Protein AF-A0A351J0H9-F1 (afdb_monomer)

Secondary structure (DSSP, 8-state):
-HHHHHHHHHHHHHHHHHHHHHHTS-HHHHHHHHHHTTGGGPPP--HHHHHHHHTS-HHHHHHHHHHHHHHHHHHHHT-

Nearest PDB structures (foldseek):
  5e18-assembly1_F  TM=7.718E-01  e=2.555E-03  Thermus thermophilus HB8
  6onu-assembly4_H  TM=7.580E-01  e=2.707E-03  Mycobacterium tuberculosis H37Rv
  6lts-assembly1_F  TM=7.783E-01  e=5.719E-03  Thermus thermophilus HB8
  7l7b-assembly1_F  TM=7.343E-01  e=5.719E-03  Clostridia bacterium
  4mey-assembly1_F  TM=8.688E-01  e=1.611E-02  Escherichia coli K-12

Foldseek 3Di:
DVVVVVVVVVVVVLVVQLVVLLVPDDPVLNVLCCQCPVPPPRDHDDLCRSCVVVVHDSVVSVVSPVVSVVSSVVSSVVD

Sequence (79 aa):
EPDEVNRHLEIEEERVSIRKAVSGLNERDRLIITLRFGLHGKDEMTQKEVADTLGISQSYISRLEKRIIDKLKKEISSS

Mean predicted aligned error: 4.41 Å

Structure (mmCIF, N/CA/C/O backbone):
data_AF-A0A351J0H9-F1
#
_entry.id   AF-A0A351J0H9-F1
#
loop_
_atom_site.group_PDB
_atom_site.id
_atom_site.type_symbol
_atom_site.label_atom_id
_atom_site.label_alt_id
_atom_site.label_comp_id
_atom_site.label_asym_id
_atom_site.label_entity_id
_atom_site.label_seq_id
_atom_site.pdbx_PDB_ins_code
_atom_site.Cartn_x
_atom_site.Cartn_y
_atom_site.Cartn_z
_atom_site.occupancy
_atom_site.B_iso_or_equiv
_atom_site.auth_seq_id
_atom_site.auth_comp_id
_atom_site.auth_asym_id
_atom_site.auth_atom_id
_atom_site.pdbx_PDB_model_num
ATOM 1 N N . GLU A 1 1 ? -4.089 -17.805 31.203 1.00 56.78 1 GLU A N 1
ATOM 2 C CA . GLU A 1 1 ? -4.240 -16.510 31.905 1.00 56.78 1 GLU A CA 1
ATOM 3 C C . GLU A 1 1 ? -5.201 -15.621 31.119 1.00 56.78 1 GLU A C 1
ATOM 5 O O . GLU A 1 1 ? -5.256 -15.780 29.904 1.00 56.78 1 GLU A O 1
ATOM 10 N N . PRO A 1 2 ? -5.948 -14.707 31.764 1.00 60.72 2 PRO A N 1
ATOM 11 C CA . PRO A 1 2 ? -6.862 -13.760 31.097 1.00 60.72 2 PRO A CA 1
ATOM 12 C C . PRO A 1 2 ? -6.188 -12.927 29.991 1.00 60.72 2 PRO A C 1
ATOM 14 O O . PRO A 1 2 ? -6.829 -12.466 29.053 1.00 60.72 2 PRO A O 1
ATOM 17 N N . ASP A 1 3 ? -4.873 -12.790 30.109 1.00 69.44 3 ASP A N 1
ATOM 18 C CA . ASP A 1 3 ? -3.988 -11.999 29.269 1.00 69.44 3 ASP A CA 1
ATOM 19 C C . ASP A 1 3 ? -3.865 -12.520 27.827 1.00 69.44 3 ASP A C 1
ATOM 21 O O . ASP A 1 3 ? -3.723 -11.749 26.886 1.00 69.44 3 ASP A O 1
ATOM 25 N N . GLU A 1 4 ? -3.958 -13.836 27.622 1.00 78.31 4 GLU A N 1
ATOM 26 C CA . GLU A 1 4 ? -3.864 -14.434 26.284 1.00 78.31 4 GLU A CA 1
ATOM 27 C C . GLU A 1 4 ? -5.149 -14.221 25.480 1.00 78.31 4 GLU A C 1
ATOM 29 O O . GLU A 1 4 ? -5.098 -13.850 24.310 1.00 78.31 4 GLU A O 1
ATOM 34 N N . VAL A 1 5 ? -6.305 -14.362 26.135 1.00 79.12 5 VAL A N 1
ATOM 35 C CA . VAL A 1 5 ? -7.617 -14.091 25.531 1.00 79.12 5 VAL A CA 1
ATOM 36 C C . VAL A 1 5 ? -7.736 -12.617 25.149 1.00 79.12 5 VAL A C 1
ATOM 38 O O . VAL A 1 5 ? -8.210 -12.316 24.058 1.00 79.12 5 VAL A O 1
ATOM 41 N N . ASN A 1 6 ? -7.260 -11.709 26.005 1.00 82.25 6 ASN A N 1
ATOM 42 C CA . ASN A 1 6 ? -7.285 -10.280 25.711 1.00 82.25 6 ASN A CA 1
ATOM 43 C C . ASN A 1 6 ? -6.409 -9.930 24.496 1.00 82.25 6 ASN A C 1
ATOM 45 O O . ASN A 1 6 ? -6.884 -9.311 23.550 1.00 82.25 6 ASN A O 1
ATOM 49 N N . ARG A 1 7 ? -5.175 -10.452 24.442 1.00 83.50 7 ARG A N 1
ATOM 50 C CA . ARG A 1 7 ? -4.292 -10.277 23.275 1.00 83.50 7 ARG A CA 1
ATOM 51 C C . ARG A 1 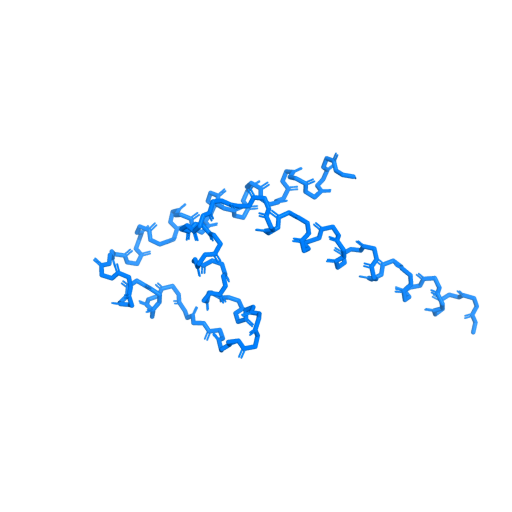7 ? -4.910 -10.801 21.979 1.00 83.50 7 ARG A C 1
ATOM 53 O O . ARG A 1 7 ? -4.755 -10.184 20.929 1.00 83.50 7 ARG A O 1
ATOM 60 N N . HIS A 1 8 ? -5.608 -11.936 22.026 1.00 84.75 8 HIS A N 1
ATOM 61 C CA . HIS A 1 8 ? -6.304 -12.459 20.850 1.00 84.75 8 HIS A CA 1
ATOM 62 C C . HIS A 1 8 ? -7.425 -11.532 20.372 1.00 84.75 8 HIS A C 1
ATOM 64 O O . HIS A 1 8 ? -7.561 -11.335 19.166 1.00 84.75 8 HIS A O 1
ATOM 70 N N . LEU A 1 9 ? -8.200 -10.958 21.295 1.00 85.31 9 LEU A N 1
ATOM 71 C CA . LEU A 1 9 ? -9.258 -10.005 20.961 1.00 85.31 9 LEU A CA 1
ATOM 72 C C . LEU A 1 9 ? -8.680 -8.725 20.341 1.00 85.31 9 LEU A C 1
ATOM 74 O O . LEU A 1 9 ? -9.138 -8.322 19.275 1.00 85.31 9 LEU A O 1
ATOM 78 N N . GLU A 1 10 ? -7.621 -8.163 20.928 1.00 87.06 10 GLU A N 1
ATOM 79 C CA . GLU A 1 10 ? -6.930 -6.974 20.404 1.00 87.06 10 GLU A CA 1
ATOM 80 C C . GLU A 1 10 ? -6.403 -7.191 18.972 1.00 87.06 10 GLU A C 1
ATOM 82 O O . GLU A 1 10 ? -6.600 -6.352 18.092 1.00 87.06 10 GLU A O 1
ATOM 87 N N . ILE A 1 11 ? -5.790 -8.351 18.699 1.00 88.81 11 ILE A N 1
ATOM 88 C CA . ILE A 1 11 ? -5.284 -8.693 17.358 1.00 88.81 11 ILE A CA 1
ATOM 89 C C . ILE A 1 11 ? -6.425 -8.787 16.337 1.00 88.81 11 ILE A C 1
ATOM 91 O O . ILE A 1 11 ? -6.273 -8.355 15.189 1.00 88.81 11 ILE A O 1
ATOM 95 N N . GLU A 1 12 ? -7.559 -9.379 16.709 1.00 89.38 12 GLU A N 1
ATOM 96 C CA . GLU A 1 12 ? -8.701 -9.501 15.802 1.00 89.38 12 GLU A CA 1
ATOM 97 C C . GLU A 1 12 ? -9.358 -8.142 15.528 1.00 89.38 12 GLU A C 1
ATOM 99 O O . GLU A 1 12 ? -9.699 -7.855 14.376 1.00 89.38 12 GLU A O 1
ATOM 104 N N . GLU A 1 13 ? -9.457 -7.266 16.529 1.00 89.06 13 GLU A N 1
ATOM 105 C CA . GLU A 1 13 ? -9.923 -5.886 16.348 1.00 89.06 13 GLU A CA 1
ATOM 106 C C . GLU A 1 13 ? -9.005 -5.095 15.405 1.00 89.06 13 GLU A C 1
ATOM 108 O O . GLU A 1 13 ? -9.479 -4.468 14.450 1.00 89.06 13 GLU A O 1
ATOM 113 N N . GLU A 1 14 ? -7.686 -5.195 15.586 1.00 88.06 14 GLU A N 1
ATOM 114 C CA . GLU A 1 14 ? -6.710 -4.547 14.706 1.00 88.06 14 GLU A CA 1
ATOM 115 C C . GLU A 1 14 ? -6.824 -5.066 13.261 1.00 88.06 14 GLU A C 1
ATOM 117 O O . GLU A 1 14 ? -6.854 -4.287 12.298 1.00 88.06 14 GLU A O 1
ATOM 122 N N . ARG A 1 15 ? -6.994 -6.383 13.084 1.00 88.62 15 ARG A N 1
ATOM 123 C CA . ARG A 1 15 ? -7.222 -7.004 11.767 1.00 88.62 15 ARG A CA 1
ATOM 124 C C . ARG A 1 15 ? -8.493 -6.496 11.097 1.00 88.62 15 ARG A C 1
ATOM 126 O O . ARG A 1 15 ? -8.479 -6.255 9.885 1.00 88.62 15 ARG A O 1
ATOM 133 N N . VAL A 1 16 ? -9.586 -6.347 11.843 1.00 90.94 16 VAL A N 1
ATOM 134 C CA . VAL A 1 16 ? -10.854 -5.816 11.320 1.00 90.94 16 VAL A CA 1
ATOM 135 C C . VAL A 1 16 ? -10.672 -4.372 10.850 1.00 90.94 16 VAL A C 1
ATOM 137 O O . VAL A 1 16 ? -11.056 -4.051 9.719 1.00 90.94 16 VAL A O 1
ATOM 140 N N . SER A 1 17 ? -10.020 -3.531 11.653 1.00 91.25 17 SER A N 1
ATOM 141 C CA . SER A 1 17 ? -9.734 -2.132 11.313 1.00 91.25 17 SER A CA 1
ATOM 142 C C . SER A 1 17 ? -8.871 -2.003 10.055 1.00 91.25 17 SER A C 1
ATOM 144 O O . SER A 1 17 ? -9.218 -1.251 9.138 1.00 91.25 17 SER A O 1
ATOM 146 N N . ILE A 1 18 ? -7.811 -2.809 9.930 1.00 90.56 18 ILE A N 1
ATOM 147 C CA . ILE A 1 18 ? -6.961 -2.844 8.728 1.00 90.56 18 ILE A CA 1
ATOM 148 C C . ILE A 1 18 ? -7.769 -3.265 7.494 1.00 90.56 18 ILE A C 1
ATOM 150 O O . ILE A 1 18 ? -7.706 -2.601 6.455 1.00 90.56 18 ILE A O 1
ATOM 154 N N . ARG A 1 19 ? -8.560 -4.345 7.584 1.00 90.88 19 ARG A N 1
ATOM 155 C CA . ARG A 1 19 ? -9.385 -4.824 6.457 1.00 90.88 19 ARG A CA 1
ATOM 156 C C . ARG A 1 19 ? -10.380 -3.761 6.001 1.00 90.88 19 ARG A C 1
ATOM 158 O O . ARG A 1 19 ? -10.527 -3.539 4.796 1.00 90.88 19 ARG A O 1
ATOM 165 N N . LYS A 1 20 ? -11.022 -3.073 6.947 1.00 92.19 20 LYS A N 1
ATOM 166 C CA . LYS A 1 20 ? -11.946 -1.971 6.664 1.00 92.19 20 LYS A CA 1
ATOM 167 C C . LYS A 1 20 ? -11.230 -0.822 5.952 1.00 92.19 20 LYS A C 1
ATOM 169 O O . LYS A 1 20 ? -11.689 -0.403 4.889 1.00 92.19 20 LYS A O 1
ATOM 174 N N . ALA A 1 21 ? -10.076 -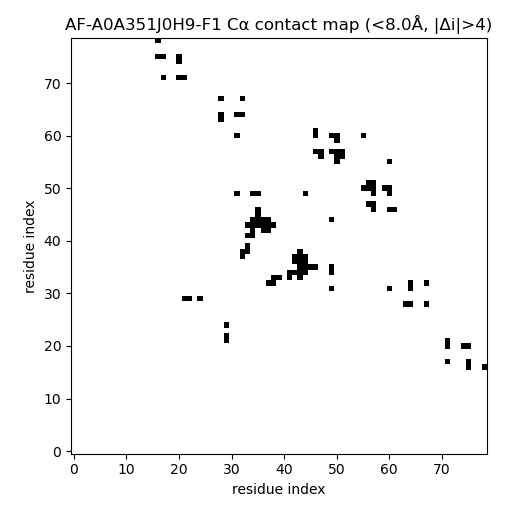0.383 6.453 1.00 94.12 21 ALA A N 1
ATOM 175 C CA . ALA A 1 21 ? -9.289 0.683 5.832 1.00 94.12 21 ALA A CA 1
ATOM 176 C C . ALA A 1 21 ? -8.864 0.334 4.390 1.00 94.12 21 ALA A C 1
ATOM 178 O O . ALA A 1 21 ? -9.020 1.148 3.477 1.00 94.12 21 ALA A O 1
ATOM 179 N N . VAL A 1 22 ? -8.404 -0.900 4.149 1.00 93.88 22 VAL A N 1
ATOM 180 C CA . VAL A 1 22 ? -8.032 -1.384 2.804 1.00 93.88 22 VAL A CA 1
ATOM 181 C C . VAL A 1 22 ? -9.247 -1.459 1.868 1.00 93.88 22 VAL A C 1
ATOM 183 O O . VAL A 1 22 ? -9.143 -1.123 0.683 1.00 93.88 22 VAL A O 1
ATOM 186 N N . SER A 1 23 ? -10.421 -1.843 2.377 1.00 91.81 23 SER A N 1
ATOM 187 C CA . SER A 1 23 ? -11.659 -1.867 1.583 1.00 91.81 23 SER A CA 1
ATOM 188 C C . SER A 1 23 ? -12.092 -0.469 1.112 1.00 91.81 23 SER A C 1
ATOM 190 O O . SER A 1 23 ? -12.600 -0.333 -0.000 1.00 91.81 23 SER A O 1
ATOM 192 N N . GLY A 1 24 ? -11.789 0.581 1.887 1.00 94.25 24 GLY A N 1
ATOM 193 C CA . GLY A 1 24 ? -12.061 1.986 1.549 1.00 94.25 24 GLY A CA 1
ATOM 194 C C . GLY A 1 24 ? -11.083 2.621 0.548 1.00 94.25 24 GLY A C 1
ATOM 195 O O . GLY A 1 24 ? -11.221 3.794 0.180 1.00 94.25 24 GLY A O 1
ATOM 196 N N . LEU A 1 25 ? -10.065 1.886 0.092 1.00 96.69 25 LEU A N 1
ATOM 197 C CA . LEU A 1 25 ? -9.204 2.344 -0.996 1.00 96.69 25 LEU A CA 1
ATOM 198 C C . LEU A 1 25 ? -9.966 2.353 -2.331 1.00 96.69 25 LEU A C 1
ATOM 200 O O . LEU A 1 25 ? -10.910 1.593 -2.548 1.00 96.69 25 LEU A O 1
ATOM 204 N N . ASN A 1 26 ? -9.533 3.204 -3.261 1.00 97.31 26 ASN A N 1
ATOM 205 C CA . ASN A 1 26 ? -9.958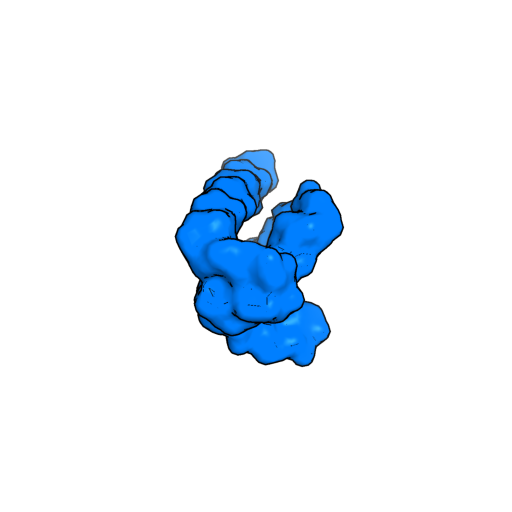 3.050 -4.652 1.00 97.31 26 ASN A CA 1
ATOM 206 C C . ASN A 1 26 ? -9.324 1.777 -5.248 1.00 97.31 26 ASN A C 1
ATOM 208 O O . ASN A 1 26 ? -8.404 1.193 -4.672 1.00 97.31 26 ASN A O 1
ATOM 212 N N . GLU A 1 27 ? -9.816 1.345 -6.405 1.00 96.94 27 GLU A N 1
ATOM 213 C CA . GLU A 1 27 ? -9.377 0.107 -7.053 1.00 96.94 27 GLU A CA 1
ATOM 214 C C . GLU A 1 27 ? -7.865 0.061 -7.308 1.00 96.94 27 GLU A C 1
ATOM 216 O O . GLU A 1 27 ? -7.215 -0.932 -6.982 1.00 96.94 27 GLU A O 1
ATOM 221 N N . ARG A 1 28 ? -7.287 1.158 -7.810 1.00 96.88 28 ARG A N 1
ATOM 222 C CA . ARG A 1 28 ? -5.854 1.240 -8.119 1.00 96.88 28 ARG A CA 1
ATOM 223 C C . ARG A 1 28 ? -4.991 1.147 -6.861 1.00 96.88 28 ARG A C 1
ATOM 225 O O . ARG A 1 28 ? -4.025 0.390 -6.835 1.00 96.88 28 ARG A O 1
ATOM 232 N N . ASP A 1 29 ? -5.338 1.903 -5.825 1.00 97.81 29 ASP A N 1
ATOM 233 C CA . ASP A 1 29 ? -4.605 1.934 -4.559 1.00 97.81 29 ASP A CA 1
ATOM 234 C C . ASP A 1 29 ? -4.690 0.569 -3.853 1.00 97.81 29 ASP A C 1
ATOM 236 O O . ASP A 1 29 ? -3.683 0.060 -3.360 1.00 97.81 29 ASP A O 1
ATOM 240 N N . ARG A 1 30 ? -5.867 -0.072 -3.879 1.00 96.81 30 ARG A N 1
ATOM 241 C CA . ARG A 1 30 ? -6.055 -1.435 -3.363 1.00 96.81 30 ARG A CA 1
ATOM 242 C C . ARG A 1 30 ? -5.237 -2.456 -4.141 1.00 96.81 30 ARG A C 1
ATOM 244 O O . ARG A 1 30 ? -4.619 -3.310 -3.512 1.00 96.81 30 ARG A O 1
ATOM 251 N N . LEU A 1 31 ? -5.207 -2.375 -5.471 1.00 96.44 31 LEU A N 1
ATOM 252 C CA . LEU A 1 31 ? -4.395 -3.269 -6.298 1.00 96.44 31 LEU A CA 1
ATOM 253 C C . LEU A 1 31 ? -2.909 -3.161 -5.931 1.00 96.44 31 LEU A C 1
ATOM 255 O O . LEU A 1 31 ? -2.270 -4.184 -5.706 1.00 96.44 31 LEU A O 1
ATOM 259 N N . ILE A 1 32 ? -2.380 -1.939 -5.805 1.00 97.69 32 ILE A N 1
ATOM 260 C CA . ILE A 1 32 ? -0.971 -1.702 -5.451 1.00 97.69 32 ILE A CA 1
ATOM 261 C C . ILE A 1 32 ? -0.629 -2.330 -4.096 1.00 97.69 32 ILE A C 1
ATOM 263 O O . ILE A 1 32 ? 0.344 -3.071 -4.002 1.00 97.69 32 ILE A O 1
ATOM 267 N N . ILE A 1 33 ? -1.433 -2.080 -3.058 1.00 96.88 33 ILE A N 1
ATOM 268 C CA . ILE A 1 33 ? -1.199 -2.640 -1.715 1.00 96.88 33 ILE A CA 1
ATOM 269 C C . ILE A 1 33 ? -1.379 -4.161 -1.707 1.00 96.88 33 ILE A C 1
ATOM 271 O O . ILE A 1 33 ? -0.599 -4.863 -1.072 1.00 96.88 33 ILE A O 1
ATOM 275 N N . THR A 1 34 ? -2.351 -4.683 -2.458 1.00 95.50 34 THR A N 1
ATOM 276 C CA . THR A 1 34 ? -2.566 -6.132 -2.581 1.00 95.50 34 THR A CA 1
ATOM 277 C C . THR A 1 34 ? -1.330 -6.826 -3.141 1.00 95.50 34 THR A C 1
ATOM 279 O O . THR A 1 34 ? -0.911 -7.833 -2.584 1.00 95.50 34 THR A O 1
ATOM 282 N N . LEU A 1 35 ? -0.731 -6.282 -4.205 1.00 97.00 35 LEU A N 1
ATOM 283 C CA . LEU A 1 35 ? 0.494 -6.833 -4.789 1.00 97.00 35 LEU A CA 1
ATOM 284 C C . LEU A 1 35 ? 1.707 -6.624 -3.871 1.00 97.00 35 LEU A C 1
ATOM 286 O O . LEU A 1 35 ? 2.506 -7.534 -3.701 1.00 97.00 35 LEU A O 1
ATOM 290 N N . ARG A 1 36 ? 1.849 -5.450 -3.240 1.00 97.50 36 ARG A N 1
ATOM 291 C CA . ARG A 1 36 ? 3.010 -5.144 -2.382 1.00 97.50 36 ARG A CA 1
ATOM 292 C C . ARG A 1 36 ? 3.106 -6.015 -1.134 1.00 97.50 36 ARG A C 1
ATOM 294 O O . ARG A 1 36 ? 4.221 -6.278 -0.700 1.00 97.50 36 ARG A O 1
ATOM 301 N N . PHE A 1 37 ? 1.969 -6.411 -0.569 1.00 95.50 37 PHE A N 1
ATOM 302 C CA . PHE A 1 37 ? 1.895 -7.096 0.726 1.00 95.50 37 PHE A CA 1
ATOM 303 C C . PHE A 1 37 ? 1.223 -8.473 0.650 1.00 95.50 37 PHE A C 1
ATOM 305 O O . PHE A 1 37 ? 0.839 -9.016 1.681 1.00 95.50 37 PHE A O 1
ATOM 312 N N . GLY A 1 38 ? 1.019 -9.015 -0.554 1.00 93.50 38 GLY A N 1
ATOM 313 C CA . GLY A 1 38 ? 0.481 -10.366 -0.730 1.00 93.50 38 GLY A CA 1
ATOM 314 C C . GLY A 1 38 ? -0.932 -10.564 -0.167 1.00 93.50 38 GLY A C 1
ATOM 315 O O . GLY A 1 38 ? -1.274 -11.607 0.393 1.00 93.50 38 GLY A O 1
ATOM 316 N N . LEU A 1 39 ? -1.791 -9.544 -0.259 1.00 91.19 39 LEU A N 1
ATOM 317 C CA . LEU A 1 39 ? -3.148 -9.657 0.281 1.00 91.19 39 LEU A CA 1
ATOM 318 C C . LEU A 1 39 ? -4.002 -10.594 -0.585 1.00 91.19 39 LEU A C 1
ATOM 320 O O . LEU A 1 39 ? -3.773 -10.753 -1.783 1.00 91.19 39 LEU A O 1
ATOM 324 N N . HIS A 1 40 ? -5.036 -11.184 0.019 1.00 86.69 40 HIS A N 1
ATOM 325 C CA . HIS A 1 40 ? -5.972 -12.095 -0.657 1.00 86.69 40 HIS A CA 1
ATOM 326 C C . HIS A 1 40 ? -5.314 -13.353 -1.257 1.00 86.69 40 HIS A C 1
ATOM 328 O O . HIS A 1 40 ? -5.774 -13.861 -2.276 1.00 86.69 40 HIS A O 1
ATOM 334 N N . GLY A 1 41 ? -4.255 -13.860 -0.616 1.00 87.25 41 GLY A N 1
ATOM 335 C CA . GLY A 1 41 ? -3.571 -15.087 -1.036 1.00 87.25 41 GLY A CA 1
ATOM 336 C C . GLY A 1 41 ? -2.657 -14.905 -2.248 1.00 87.25 41 GLY A C 1
ATOM 337 O O . GLY A 1 41 ? -2.341 -15.887 -2.913 1.00 87.25 41 GLY A O 1
ATOM 338 N N . LYS A 1 42 ? -2.270 -13.663 -2.560 1.00 88.50 42 LYS A N 1
ATOM 339 C CA . LYS A 1 42 ? -1.222 -13.371 -3.543 1.00 88.50 42 LYS A CA 1
ATOM 340 C C . LYS A 1 42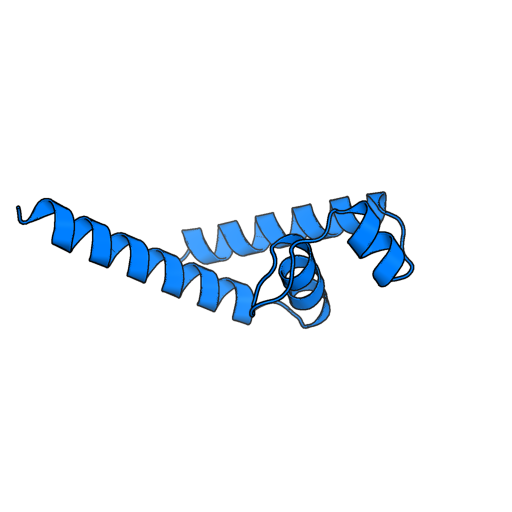 ? 0.146 -13.377 -2.872 1.00 88.50 42 LYS A C 1
ATOM 342 O O . LYS A 1 42 ? 0.238 -13.127 -1.676 1.00 88.50 42 LYS A O 1
ATOM 347 N N . ASP A 1 43 ? 1.194 -13.580 -3.656 1.00 95.06 43 ASP A N 1
ATOM 348 C CA . ASP A 1 43 ? 2.557 -13.363 -3.180 1.00 95.06 43 ASP A CA 1
ATOM 349 C C . ASP A 1 43 ? 2.851 -11.864 -3.059 1.00 95.06 43 ASP A C 1
ATOM 351 O O . ASP A 1 43 ? 2.323 -11.040 -3.817 1.00 95.06 43 ASP A O 1
ATOM 355 N N . GLU A 1 44 ? 3.686 -11.503 -2.087 1.00 97.19 44 GLU A N 1
ATOM 356 C CA . GLU A 1 44 ? 4.211 -10.147 -1.991 1.00 97.19 44 GLU A CA 1
ATOM 357 C C . GLU A 1 44 ? 5.185 -9.859 -3.139 1.00 97.19 44 GLU A C 1
ATOM 359 O O . GLU A 1 44 ? 5.980 -10.701 -3.547 1.00 97.19 44 GLU A O 1
ATOM 364 N N . MET A 1 45 ? 5.119 -8.643 -3.666 1.00 98.31 45 MET A N 1
ATOM 365 C CA . MET A 1 45 ? 5.959 -8.173 -4.763 1.00 98.31 45 MET A CA 1
ATOM 366 C C . MET A 1 45 ? 6.696 -6.923 -4.322 1.00 98.31 45 MET A C 1
ATOM 368 O O . MET A 1 45 ? 6.090 -6.037 -3.727 1.00 98.31 45 MET A O 1
ATOM 372 N N . THR A 1 46 ? 7.971 -6.777 -4.658 1.00 98.50 46 THR A N 1
ATOM 373 C CA . THR A 1 46 ? 8.755 -5.553 -4.443 1.00 98.50 46 THR A CA 1
ATOM 374 C C . THR A 1 46 ? 8.181 -4.356 -5.213 1.00 98.50 46 THR A C 1
ATOM 376 O O . THR A 1 46 ? 7.427 -4.496 -6.176 1.00 98.50 46 THR A O 1
ATOM 379 N N . GLN A 1 47 ? 8.582 -3.132 -4.847 1.00 98.44 47 GLN A N 1
ATOM 380 C CA . GLN A 1 47 ? 8.183 -1.929 -5.596 1.00 98.44 47 GLN A CA 1
ATOM 381 C C . GLN A 1 47 ? 8.558 -1.996 -7.076 1.00 98.44 47 GLN A C 1
ATOM 383 O O . GLN A 1 47 ? 7.823 -1.472 -7.910 1.00 98.44 47 GLN A O 1
ATOM 388 N N . LYS A 1 48 ? 9.702 -2.615 -7.390 1.00 98.50 48 LYS A N 1
ATOM 389 C CA . LYS A 1 48 ? 10.166 -2.805 -8.762 1.00 98.50 48 LYS A CA 1
ATOM 390 C C . LYS A 1 48 ? 9.248 -3.768 -9.514 1.00 98.50 48 LYS A C 1
ATOM 392 O O . LYS A 1 48 ? 8.763 -3.414 -10.575 1.00 98.50 48 LYS A O 1
ATOM 397 N N . GLU A 1 49 ? 8.932 -4.920 -8.936 1.00 98.62 49 GLU A N 1
ATOM 398 C CA . GLU A 1 49 ? 8.063 -5.912 -9.584 1.00 98.62 49 GLU A CA 1
ATOM 399 C C . GLU A 1 49 ? 6.638 -5.383 -9.799 1.00 98.62 49 GLU A C 1
ATOM 401 O O . GLU A 1 49 ? 6.041 -5.607 -10.853 1.00 98.62 49 GLU A O 1
ATOM 406 N N . VAL A 1 50 ? 6.094 -4.620 -8.844 1.00 98.31 50 VAL A N 1
ATOM 407 C CA . VAL A 1 50 ? 4.796 -3.946 -9.026 1.00 98.31 50 VAL A CA 1
ATOM 408 C C . VAL A 1 50 ? 4.875 -2.884 -10.125 1.00 98.31 50 VAL A C 1
ATOM 410 O O . VAL A 1 50 ? 3.937 -2.738 -10.907 1.00 98.31 50 VAL A O 1
ATOM 413 N N . ALA A 1 51 ? 5.982 -2.145 -10.206 1.00 98.38 51 ALA A N 1
ATOM 414 C CA . ALA A 1 51 ? 6.207 -1.145 -11.245 1.00 98.38 51 ALA A CA 1
ATOM 415 C C . ALA A 1 51 ? 6.251 -1.780 -12.640 1.00 98.38 51 ALA A C 1
ATOM 417 O O . ALA A 1 51 ? 5.530 -1.330 -13.534 1.00 98.38 51 ALA A O 1
ATOM 418 N N . ASP A 1 52 ? 7.009 -2.870 -12.777 1.00 98.44 52 ASP A N 1
ATOM 419 C CA . ASP A 1 52 ? 7.122 -3.661 -14.001 1.00 98.44 52 ASP A CA 1
ATOM 420 C C . ASP A 1 52 ? 5.748 -4.231 -14.407 1.00 98.44 52 ASP A C 1
ATOM 422 O O . ASP A 1 52 ? 5.340 -4.113 -15.561 1.00 98.44 52 ASP A O 1
ATOM 426 N N . THR A 1 53 ? 4.976 -4.743 -13.442 1.00 97.38 53 THR A N 1
ATOM 427 C CA . THR A 1 53 ? 3.618 -5.283 -13.664 1.00 97.38 53 THR A CA 1
ATOM 428 C C . THR A 1 53 ? 2.624 -4.221 -14.132 1.00 97.38 53 THR A C 1
ATOM 430 O O . THR A 1 53 ? 1.769 -4.490 -14.974 1.00 97.38 53 THR A O 1
ATOM 433 N N . LEU A 1 54 ? 2.702 -3.011 -13.575 1.00 97.00 54 LEU A N 1
ATOM 434 C CA . LEU A 1 54 ? 1.763 -1.925 -13.864 1.00 97.00 54 LEU A CA 1
ATOM 435 C C . LEU A 1 54 ? 2.235 -0.992 -14.989 1.00 97.00 54 LEU A C 1
ATOM 437 O O . LEU A 1 54 ? 1.542 -0.015 -15.285 1.00 97.00 54 LEU A O 1
ATOM 441 N N . GLY A 1 55 ? 3.393 -1.262 -15.600 1.00 97.88 55 GLY A N 1
ATOM 442 C CA . GLY A 1 55 ? 3.945 -0.469 -16.702 1.00 97.88 55 GLY A CA 1
ATOM 443 C C . GLY A 1 55 ? 4.270 0.978 -16.318 1.00 97.88 55 GLY A C 1
ATOM 444 O O . GLY A 1 55 ? 4.103 1.887 -17.129 1.00 97.88 55 GLY A O 1
ATOM 445 N N . ILE A 1 56 ? 4.689 1.217 -15.072 1.00 97.56 56 ILE A N 1
ATOM 446 C CA . ILE A 1 56 ? 5.049 2.549 -14.562 1.00 97.56 56 ILE A CA 1
ATOM 447 C C . ILE A 1 56 ? 6.395 2.517 -13.843 1.00 97.56 56 ILE A C 1
ATOM 449 O O . ILE A 1 56 ? 6.929 1.457 -13.561 1.00 97.56 56 ILE A O 1
ATOM 453 N N . SER A 1 57 ? 6.974 3.677 -13.529 1.00 98.50 57 SER A N 1
ATOM 454 C CA . SER A 1 57 ? 8.274 3.710 -12.853 1.00 98.50 57 SER A CA 1
ATOM 455 C C . SER A 1 57 ? 8.190 3.281 -11.384 1.00 98.50 57 SER A C 1
ATOM 457 O O . SER A 1 57 ? 7.240 3.617 -10.668 1.00 98.50 57 SER A O 1
ATOM 459 N N . GLN A 1 58 ? 9.247 2.627 -10.892 1.00 98.38 58 GLN A N 1
ATOM 460 C CA . GLN A 1 58 ? 9.381 2.264 -9.476 1.00 98.38 58 GLN A CA 1
ATOM 461 C C . GLN A 1 58 ? 9.316 3.494 -8.557 1.00 98.38 58 GLN A C 1
ATOM 463 O O . GLN A 1 58 ? 8.673 3.447 -7.510 1.00 98.38 58 GLN A O 1
ATOM 468 N N . SER A 1 59 ? 9.863 4.641 -8.971 1.00 98.50 59 SER A N 1
ATOM 469 C CA . SER A 1 59 ? 9.726 5.897 -8.219 1.00 98.50 59 SER A CA 1
ATOM 470 C C . SER A 1 59 ? 8.278 6.401 -8.156 1.00 98.50 59 SER A C 1
ATOM 472 O O . SER A 1 59 ? 7.885 7.039 -7.178 1.00 98.50 59 SER A O 1
ATOM 474 N N . TYR A 1 60 ? 7.453 6.144 -9.178 1.00 98.25 60 TYR A N 1
ATOM 475 C CA . TYR A 1 60 ? 6.029 6.471 -9.111 1.00 98.25 60 TYR A CA 1
ATOM 476 C C . TYR A 1 60 ? 5.275 5.521 -8.175 1.00 98.25 60 TYR A C 1
ATOM 478 O O . TYR A 1 60 ? 4.506 6.010 -7.348 1.00 98.25 60 TYR A O 1
ATOM 486 N N . ILE A 1 61 ? 5.567 4.215 -8.214 1.00 98.50 61 ILE A N 1
ATOM 487 C CA . ILE A 1 61 ? 5.054 3.249 -7.226 1.00 98.50 61 ILE A CA 1
ATOM 488 C C . ILE A 1 61 ? 5.415 3.669 -5.805 1.00 98.50 61 ILE A C 1
ATOM 490 O O . ILE A 1 61 ? 4.525 3.753 -4.969 1.00 98.50 61 ILE A O 1
ATOM 494 N N . SER A 1 62 ? 6.673 4.024 -5.546 1.00 98.38 62 SER A N 1
ATOM 495 C CA . SER A 1 62 ? 7.130 4.468 -4.224 1.00 98.38 62 SER A CA 1
ATOM 496 C C . SER A 1 62 ? 6.313 5.656 -3.693 1.00 98.38 62 SER A C 1
ATOM 498 O O . SER A 1 62 ? 5.852 5.652 -2.549 1.00 98.38 62 SER A O 1
ATOM 500 N N . ARG A 1 63 ? 6.045 6.657 -4.547 1.00 98.56 63 ARG A N 1
ATOM 501 C CA . ARG A 1 63 ? 5.202 7.812 -4.189 1.00 98.56 63 ARG A CA 1
ATOM 502 C C . ARG A 1 63 ? 3.750 7.415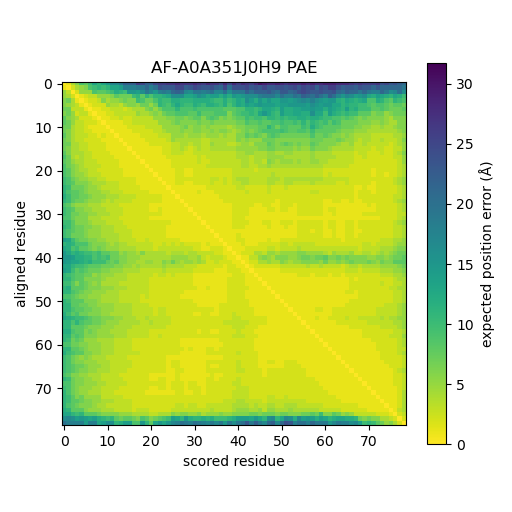 -3.913 1.00 98.56 63 ARG A C 1
ATOM 504 O O . ARG A 1 63 ? 3.152 7.939 -2.973 1.00 98.56 63 ARG A O 1
ATOM 511 N N . LEU A 1 64 ? 3.181 6.523 -4.725 1.00 98.31 64 LEU A N 1
ATOM 512 C CA . LEU A 1 64 ? 1.821 6.021 -4.522 1.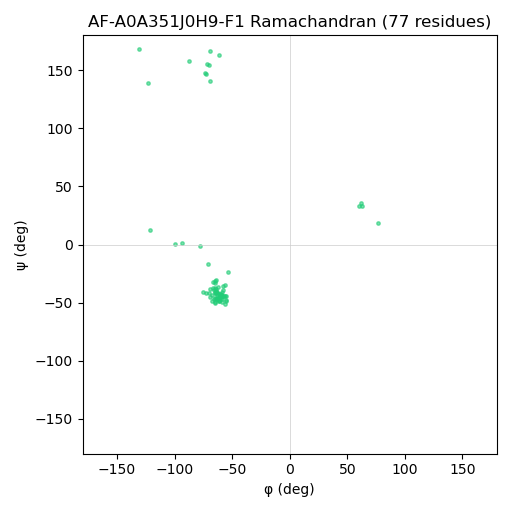00 98.31 64 LEU A CA 1
ATOM 513 C C . LEU A 1 64 ? 1.726 5.219 -3.221 1.00 98.31 64 LEU A C 1
ATOM 515 O O . LEU A 1 64 ? 0.865 5.528 -2.407 1.00 98.31 64 LEU A O 1
ATOM 519 N N . GLU A 1 65 ? 2.633 4.270 -2.991 1.00 98.06 65 GLU A N 1
ATOM 520 C CA . GLU A 1 65 ? 2.691 3.447 -1.779 1.00 98.06 65 GLU A CA 1
ATOM 521 C C . GLU A 1 65 ? 2.760 4.319 -0.526 1.00 98.06 65 GLU A C 1
ATOM 523 O O . GLU A 1 65 ? 1.940 4.149 0.373 1.00 98.06 65 GLU A O 1
ATOM 528 N N . LYS A 1 66 ? 3.638 5.331 -0.505 1.00 98.12 66 LYS A N 1
ATOM 529 C CA . LYS A 1 66 ? 3.714 6.287 0.607 1.00 98.12 66 LYS A CA 1
ATOM 530 C C . LYS A 1 66 ? 2.372 6.980 0.866 1.00 98.12 66 LYS A C 1
ATOM 532 O O . LYS A 1 66 ? 1.878 6.950 1.989 1.00 98.12 66 LYS A O 1
ATOM 537 N N . ARG A 1 67 ?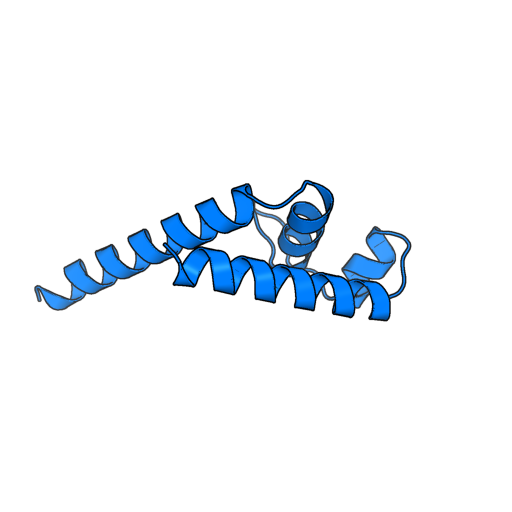 1.747 7.550 -0.173 1.00 98.25 67 ARG A N 1
ATOM 538 C CA . ARG A 1 67 ? 0.434 8.215 -0.058 1.00 98.25 67 ARG A CA 1
ATOM 539 C C . ARG A 1 67 ? -0.646 7.260 0.456 1.00 98.25 67 ARG A C 1
ATOM 541 O O . ARG A 1 67 ? -1.492 7.670 1.248 1.00 98.25 67 ARG A O 1
ATOM 548 N N . ILE A 1 68 ? -0.650 6.016 -0.021 1.00 98.00 68 ILE A N 1
ATOM 549 C CA . ILE A 1 68 ? -1.650 5.017 0.362 1.00 98.00 68 ILE A CA 1
ATOM 550 C C . ILE A 1 68 ? -1.453 4.602 1.822 1.00 98.00 68 ILE A C 1
ATOM 552 O O . ILE A 1 68 ? -2.425 4.593 2.572 1.00 98.00 68 ILE A O 1
ATOM 556 N N . ILE A 1 69 ? -0.215 4.336 2.247 1.00 96.62 69 ILE A N 1
ATOM 557 C CA . ILE A 1 69 ? 0.113 4.017 3.643 1.00 96.62 69 ILE A CA 1
ATOM 558 C C . ILE A 1 69 ? -0.292 5.169 4.566 1.00 96.62 69 ILE A C 1
ATOM 560 O O . ILE A 1 69 ? -0.920 4.930 5.593 1.00 96.62 69 ILE A O 1
ATOM 564 N N . ASP A 1 70 ? -0.001 6.416 4.192 1.00 97.06 70 ASP A N 1
ATOM 565 C CA . ASP A 1 70 ? -0.397 7.586 4.983 1.00 97.06 70 ASP A CA 1
ATOM 566 C C . ASP A 1 70 ? -1.926 7.711 5.093 1.00 97.06 70 ASP A C 1
ATOM 568 O O . ASP A 1 70 ? -2.439 8.080 6.150 1.00 97.06 70 ASP A O 1
ATOM 572 N N . LYS A 1 71 ? -2.671 7.369 4.031 1.00 95.50 71 LYS A N 1
ATOM 573 C CA . LYS A 1 71 ? -4.139 7.301 4.076 1.00 95.50 71 LYS A CA 1
ATOM 574 C C . LYS A 1 71 ? -4.612 6.200 5.027 1.00 95.50 71 LYS A C 1
ATOM 576 O O 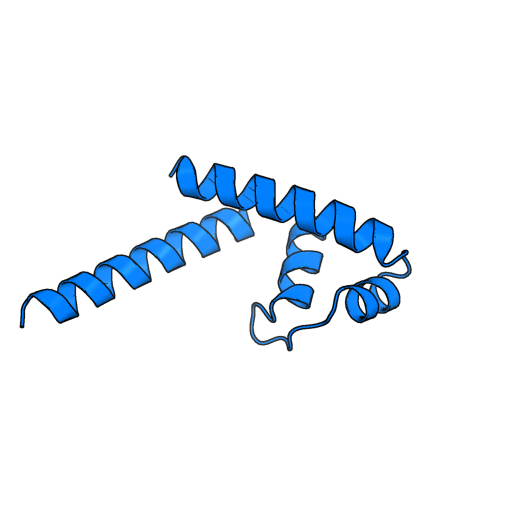. LYS A 1 71 ? -5.432 6.478 5.892 1.00 95.50 71 LYS A O 1
ATOM 581 N N . LEU A 1 72 ? -4.083 4.983 4.899 1.00 95.31 72 LEU A N 1
ATOM 582 C CA . LEU A 1 72 ? -4.463 3.851 5.750 1.00 95.31 72 LEU A CA 1
ATOM 583 C C . LEU A 1 72 ? -4.191 4.135 7.230 1.00 95.31 72 LEU A C 1
ATOM 585 O O . LEU A 1 72 ? -5.057 3.887 8.061 1.00 95.31 72 LEU A O 1
ATOM 589 N N . LYS A 1 73 ? -3.033 4.725 7.555 1.00 94.06 73 LYS A N 1
ATOM 590 C CA . LYS A 1 73 ? -2.698 5.136 8.926 1.00 94.06 73 LYS A CA 1
ATOM 591 C C . LYS A 1 73 ? -3.728 6.103 9.499 1.00 94.06 73 LYS A C 1
ATOM 593 O O . LYS A 1 73 ? -4.149 5.917 10.633 1.00 94.06 73 LYS A O 1
ATOM 598 N N . LYS A 1 74 ? -4.151 7.103 8.717 1.00 93.25 74 LYS A N 1
ATOM 599 C CA . LYS A 1 74 ? -5.180 8.062 9.144 1.00 93.25 74 LYS A CA 1
ATOM 600 C C . LYS A 1 74 ? -6.508 7.370 9.426 1.00 93.25 74 LYS A C 1
ATOM 602 O O . LYS A 1 74 ? -7.057 7.592 10.498 1.00 93.25 74 LYS A O 1
ATOM 607 N N . GLU A 1 75 ? -6.972 6.514 8.517 1.00 91.62 75 GLU A N 1
ATOM 608 C CA . GLU A 1 75 ? -8.224 5.761 8.685 1.00 91.62 75 GLU A CA 1
ATOM 609 C C . GLU A 1 75 ? -8.197 4.873 9.936 1.00 91.62 75 GLU A C 1
ATOM 611 O O . GLU A 1 75 ? -9.148 4.882 10.711 1.00 91.62 75 GLU A O 1
ATOM 616 N N . ILE A 1 76 ?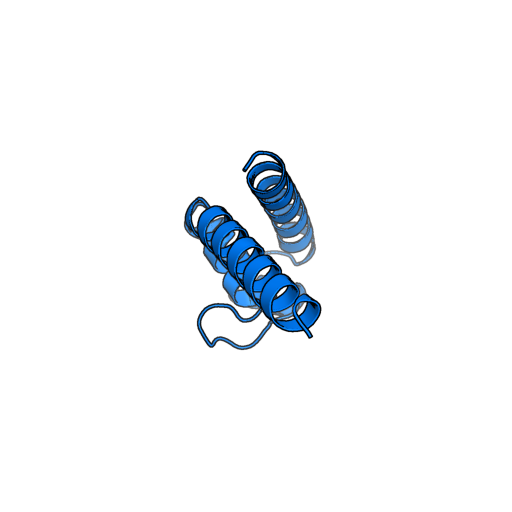 -7.090 4.161 10.173 1.00 91.19 76 ILE A N 1
ATOM 617 C CA . ILE A 1 76 ? -6.935 3.284 11.343 1.00 91.19 76 ILE A CA 1
ATOM 618 C C . ILE A 1 76 ? -6.872 4.104 12.636 1.00 91.19 76 ILE A C 1
ATOM 620 O O . ILE A 1 76 ? -7.541 3.762 13.597 1.00 91.19 76 ILE A O 1
ATOM 624 N N . SER A 1 77 ? -6.122 5.212 12.657 1.00 88.00 77 SER A N 1
ATOM 625 C CA . SER A 1 77 ? -6.016 6.079 13.845 1.00 88.00 77 SER A CA 1
ATOM 626 C C . SER A 1 77 ? -7.280 6.888 14.159 1.00 88.00 77 SER A C 1
ATOM 628 O O . SER A 1 77 ? -7.385 7.451 15.243 1.00 88.00 77 SER A O 1
ATOM 630 N N . SER A 1 78 ? -8.194 7.003 13.191 1.00 73.62 78 SER A N 1
ATOM 631 C CA . SER A 1 78 ? -9.469 7.717 13.341 1.00 73.62 78 SER A CA 1
ATOM 632 C C . SER A 1 78 ? -10.640 6.769 13.620 1.00 73.62 78 SER A C 1
ATOM 634 O O . SER A 1 78 ? -11.777 7.238 13.689 1.00 73.62 78 SER A O 1
ATOM 636 N N . SER A 1 79 ? -10.372 5.459 13.699 1.00 58.25 79 SER A N 1
ATOM 637 C CA . SER A 1 79 ? -11.353 4.400 13.967 1.00 58.25 79 SER A CA 1
ATOM 638 C C . SER A 1 79 ? -11.366 3.997 15.434 1.00 58.25 79 SER A C 1
ATOM 640 O O . SER A 1 79 ? -10.323 4.163 16.102 1.00 58.25 79 SER A O 1
#

Solvent-accessible surface area (backbone atoms only — not comparable to full-atom values): 4375 Å² total; per-residue (Å²): 116,78,65,59,60,49,52,51,51,53,52,51,54,51,50,51,44,52,54,53,37,54,66,72,42,54,73,68,60,37,51,52,52,28,40,49,65,20,46,94,84,42,70,62,34,54,57,56,56,50,10,66,74,68,74,48,53,40,72,55,40,51,55,49,52,51,54,49,52,56,49,42,51,49,49,46,74,73,101

Radius of gyration: 14.97 Å; Cα contacts (8 Å, |Δi|>4): 58; chains: 1; bounding box: 22×25×49 Å

pLDDT: mean 92.04, std 8.97, range [56.78, 98.62]